Protein AF-A0A4W5NPI2-F1 (afdb_monomer_lite)

InterPro domains:
  IPR014729 Rossmann-like alpha/beta/alpha sandwich fold [G3DSA:3.40.50.620] (1-54)

pLDDT: mean 86.66, std 8.61, range [57.44, 96.56]

Radius of gyration: 21.9 Å; chains: 1; bounding box: 38×34×58 Å

Organism: NCBI:txid62062

Structure (mmCIF, N/CA/C/O backbone):
data_AF-A0A4W5NPI2-F1
#
_entry.id   AF-A0A4W5NPI2-F1
#
loop_
_atom_site.group_PDB
_atom_site.id
_atom_site.type_symbol
_atom_site.label_atom_id
_atom_site.label_alt_id
_atom_site.label_comp_id
_atom_site.label_asym_id
_atom_site.label_entity_id
_atom_site.label_seq_id
_atom_site.pdbx_PDB_ins_code
_atom_site.Cartn_x
_atom_site.Cartn_y
_atom_site.Cartn_z
_atom_site.occupancy
_atom_site.B_iso_or_equiv
_atom_site.auth_seq_id
_atom_site.auth_comp_id
_atom_site.auth_asym_id
_atom_site.auth_atom_id
_atom_site.pdbx_PDB_model_num
ATOM 1 N N . MET A 1 1 ? -7.576 -14.538 -6.966 1.00 64.25 1 MET A N 1
ATOM 2 C CA . MET A 1 1 ? -8.027 -15.141 -5.690 1.00 64.25 1 MET A CA 1
ATOM 3 C C . MET A 1 1 ? -8.979 -16.271 -6.026 1.00 64.25 1 MET A C 1
ATOM 5 O O . MET A 1 1 ? -9.868 -16.048 -6.837 1.00 64.25 1 MET A O 1
ATOM 9 N N . SER A 1 2 ? -8.765 -17.472 -5.491 1.00 91.50 2 SER A N 1
ATOM 10 C CA . SER A 1 2 ? -9.684 -18.595 -5.710 1.00 91.50 2 SER A CA 1
ATOM 11 C C . SER A 1 2 ? -10.969 -18.419 -4.893 1.00 91.50 2 SER A C 1
ATOM 13 O O . SER A 1 2 ? -10.975 -17.705 -3.887 1.00 91.50 2 SER A O 1
ATOM 15 N N . GLN A 1 3 ? -12.050 -19.091 -5.304 1.00 94.44 3 GLN A N 1
ATOM 16 C CA . GLN A 1 3 ? -13.292 -19.150 -4.520 1.00 94.44 3 GLN A CA 1
ATOM 17 C C . GLN A 1 3 ? -13.054 -19.705 -3.111 1.00 94.44 3 GLN A C 1
ATOM 19 O O . GLN A 1 3 ? -13.629 -19.206 -2.145 1.00 94.44 3 GLN A O 1
ATOM 24 N N . ASP A 1 4 ? -12.127 -20.655 -2.980 1.00 95.50 4 ASP A N 1
ATOM 25 C CA . ASP A 1 4 ? -11.748 -21.206 -1.682 1.00 95.50 4 ASP A CA 1
ATOM 26 C C . ASP A 1 4 ? -11.132 -20.165 -0.745 1.00 95.50 4 ASP A C 1
ATOM 28 O O . ASP A 1 4 ? -11.420 -20.163 0.445 1.00 95.50 4 ASP A O 1
ATOM 32 N N . ALA A 1 5 ? -10.329 -19.233 -1.263 1.00 93.56 5 ALA A N 1
ATOM 33 C CA . ALA A 1 5 ? -9.768 -18.163 -0.442 1.00 93.56 5 ALA A CA 1
ATOM 34 C C . ALA A 1 5 ? -10.843 -17.144 -0.021 1.00 93.56 5 ALA A C 1
ATOM 36 O O . ALA A 1 5 ?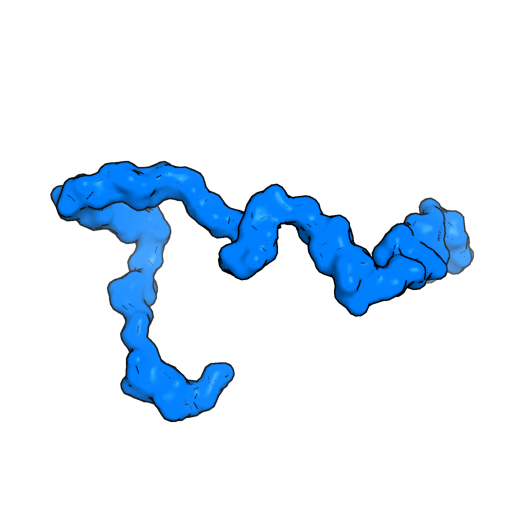 -10.886 -16.709 1.131 1.00 93.56 5 ALA A O 1
ATOM 37 N N . LEU A 1 6 ? -11.739 -16.778 -0.943 1.00 93.56 6 LEU A N 1
ATOM 38 C CA . LEU A 1 6 ? -12.785 -15.785 -0.681 1.00 93.56 6 LEU A CA 1
ATOM 39 C C . LEU A 1 6 ? -13.797 -16.264 0.359 1.00 93.56 6 LEU A C 1
ATOM 41 O O . LEU A 1 6 ? -14.212 -15.471 1.199 1.00 93.56 6 LEU A O 1
ATOM 45 N N . ARG A 1 7 ? -14.145 -17.557 0.363 1.00 95.00 7 ARG A N 1
ATOM 46 C CA . ARG A 1 7 ? -15.112 -18.118 1.323 1.00 95.00 7 ARG A CA 1
ATOM 47 C C . ARG A 1 7 ? -14.675 -17.979 2.787 1.00 95.00 7 ARG A C 1
ATOM 49 O O . ARG A 1 7 ? -15.504 -18.077 3.684 1.00 95.00 7 ARG A O 1
ATOM 56 N N . HIS A 1 8 ? -13.377 -17.786 3.013 1.00 94.94 8 HIS A N 1
ATOM 57 C CA . HIS A 1 8 ? -12.764 -17.644 4.330 1.00 94.94 8 HIS A CA 1
ATOM 58 C C . HIS A 1 8 ? -12.262 -16.219 4.602 1.00 94.94 8 HIS A C 1
ATOM 60 O O . HIS A 1 8 ? -11.554 -15.996 5.581 1.00 94.94 8 HIS A O 1
ATOM 66 N N . THR A 1 9 ? -12.619 -15.247 3.759 1.00 95.38 9 THR A N 1
ATOM 67 C CA . THR A 1 9 ? -12.179 -13.854 3.890 1.00 95.38 9 THR A CA 1
ATOM 68 C C . THR A 1 9 ? -13.349 -12.956 4.286 1.00 95.38 9 THR A C 1
ATOM 70 O O . THR A 1 9 ? -14.414 -13.006 3.676 1.00 95.38 9 THR A O 1
ATOM 73 N N . VAL A 1 10 ? -13.140 -12.092 5.284 1.00 95.56 10 VAL A N 1
ATOM 74 C CA . VAL A 1 10 ? -14.110 -11.071 5.708 1.00 95.56 10 VAL A CA 1
ATOM 75 C C . VAL A 1 10 ? -13.508 -9.687 5.492 1.00 95.56 10 VAL A C 1
ATOM 77 O O . VAL A 1 10 ? -12.354 -9.448 5.843 1.00 95.56 10 VAL A O 1
ATOM 80 N N . PHE A 1 11 ? -14.302 -8.762 4.950 1.00 95.25 11 PHE A N 1
ATOM 81 C CA . PHE A 1 11 ? -13.923 -7.361 4.749 1.00 95.25 11 PHE A CA 1
ATOM 82 C C . PHE A 1 11 ? -14.707 -6.457 5.715 1.00 95.25 11 PHE A C 1
ATOM 84 O O . PHE A 1 11 ? -15.662 -5.806 5.303 1.00 95.25 11 PHE A O 1
ATOM 91 N N . PRO A 1 12 ? -14.337 -6.391 7.008 1.00 94.31 12 PRO A N 1
ATOM 92 C CA . PRO A 1 12 ? -15.144 -5.727 8.040 1.00 94.31 12 PRO A CA 1
ATOM 93 C C . PRO A 1 12 ? -15.254 -4.207 7.861 1.00 94.31 12 PRO A C 1
ATOM 95 O O . PRO A 1 12 ? -16.121 -3.573 8.450 1.00 94.31 12 PRO A O 1
ATOM 98 N N . LEU A 1 13 ? -14.372 -3.619 7.051 1.00 94.50 13 LEU A N 1
ATOM 99 C CA . LEU A 1 13 ? -14.357 -2.188 6.749 1.00 94.50 13 LEU A CA 1
ATOM 100 C C . LEU A 1 13 ? -15.042 -1.857 5.414 1.00 94.50 13 LEU A C 1
ATOM 102 O O . LEU A 1 13 ? -14.990 -0.711 4.968 1.00 94.50 13 LEU A O 1
ATOM 106 N N . SER A 1 14 ? -15.655 -2.840 4.743 1.00 93.88 14 SER A N 1
ATOM 107 C CA . SER A 1 14 ? -16.325 -2.619 3.460 1.00 93.88 14 SER A CA 1
ATOM 108 C C . SER A 1 14 ? -17.434 -1.573 3.589 1.00 93.88 14 SER A C 1
ATOM 110 O O . SER A 1 14 ? -18.247 -1.649 4.507 1.00 93.88 14 SER A O 1
ATOM 112 N N . GLY A 1 15 ? -17.488 -0.619 2.658 1.00 95.44 15 GLY A N 1
ATOM 113 C CA . GLY A 1 15 ? -18.510 0.435 2.645 1.00 95.44 15 GLY A CA 1
ATOM 114 C C . GLY A 1 15 ? -18.266 1.587 3.625 1.00 95.44 15 GLY A C 1
ATOM 115 O O . GLY A 1 15 ? -19.023 2.554 3.613 1.00 95.44 15 GLY A O 1
ATOM 116 N N . LEU A 1 16 ? -17.208 1.532 4.438 1.00 96.56 16 LEU A N 1
ATOM 117 C CA . LEU A 1 16 ? -16.818 2.636 5.309 1.00 96.56 16 LEU A CA 1
ATOM 118 C C . LEU A 1 16 ? -15.800 3.538 4.616 1.00 96.56 16 LEU A C 1
ATOM 120 O O . LEU A 1 16 ? -14.896 3.075 3.918 1.00 96.56 16 LEU A O 1
ATOM 124 N N . THR A 1 17 ? -15.910 4.844 4.849 1.00 96.25 17 THR A N 1
ATOM 125 C CA . THR A 1 17 ? -14.866 5.777 4.430 1.00 96.25 17 THR A CA 1
ATOM 126 C C . THR A 1 17 ? -13.694 5.714 5.394 1.00 96.25 17 THR A C 1
ATOM 128 O O . THR A 1 17 ? -13.834 5.454 6.590 1.00 96.25 17 THR A O 1
ATOM 131 N N . LYS A 1 18 ? -12.511 6.019 4.875 1.00 91.44 18 LYS A N 1
ATOM 132 C CA . LYS A 1 18 ? -11.276 6.072 5.653 1.00 91.44 18 LYS A CA 1
ATOM 133 C C . LYS A 1 18 ? -11.358 7.016 6.855 1.00 91.44 18 LYS A C 1
ATOM 135 O O . LYS A 1 18 ? -10.874 6.677 7.932 1.00 91.44 18 LYS A O 1
ATOM 140 N N . ASP A 1 19 ? -11.995 8.169 6.682 1.00 93.00 19 ASP A N 1
ATOM 141 C CA . ASP A 1 19 ? -12.173 9.144 7.761 1.00 93.00 19 ASP A CA 1
ATOM 142 C C . ASP A 1 19 ? -13.101 8.610 8.850 1.00 93.00 19 ASP A C 1
ATOM 144 O O . ASP A 1 19 ? -12.808 8.747 10.038 1.00 93.00 19 ASP A O 1
ATOM 148 N N . TYR A 1 20 ? -14.178 7.923 8.456 1.00 94.44 20 TYR A N 1
ATOM 149 C CA . TYR A 1 20 ? -15.076 7.278 9.405 1.00 94.44 20 TYR A CA 1
ATOM 150 C C . TYR A 1 20 ? -14.368 6.164 10.187 1.00 94.44 20 TYR A C 1
ATOM 152 O O . TYR A 1 20 ? -14.491 6.103 11.408 1.00 94.44 20 TYR A O 1
ATOM 160 N N . VAL A 1 21 ? -13.544 5.349 9.518 1.00 93.75 21 VAL A N 1
ATOM 161 C CA . VAL A 1 21 ? -12.725 4.311 10.170 1.00 93.75 21 VAL A CA 1
ATOM 162 C C . VAL A 1 21 ? -11.745 4.917 11.183 1.00 93.75 21 VAL A C 1
ATOM 164 O O . VAL A 1 21 ? -11.591 4.397 12.288 1.00 93.75 21 VAL A O 1
ATOM 167 N N . LYS A 1 22 ? -11.106 6.047 10.861 1.00 92.06 22 LYS A N 1
ATOM 168 C CA . LYS A 1 22 ? -10.224 6.748 11.810 1.00 92.06 22 LYS A CA 1
ATOM 169 C C . LYS A 1 22 ? -10.985 7.308 13.009 1.00 92.06 22 LYS A C 1
ATOM 171 O O . LYS A 1 22 ? -10.471 7.242 14.124 1.00 92.06 22 LYS A O 1
ATOM 176 N N . LYS A 1 23 ? -12.197 7.828 12.793 1.00 92.81 23 LYS A N 1
ATOM 177 C CA . LYS A 1 23 ? -13.063 8.337 13.863 1.00 92.81 23 LYS A CA 1
ATOM 178 C C . LYS A 1 23 ? -13.412 7.236 14.869 1.00 92.81 23 LYS A C 1
ATOM 180 O O . LYS A 1 23 ? -13.116 7.400 16.048 1.00 92.81 23 LYS A O 1
ATOM 185 N N . ILE A 1 24 ? -13.951 6.103 14.406 1.00 93.94 24 ILE A N 1
ATOM 186 C CA . ILE A 1 24 ? -14.319 4.981 15.293 1.00 93.94 24 ILE A CA 1
ATOM 187 C C . ILE A 1 24 ? -13.095 4.394 16.011 1.00 93.94 24 ILE A C 1
ATOM 189 O O . ILE A 1 24 ? -13.181 3.997 17.169 1.00 93.94 24 ILE A O 1
ATOM 193 N N . ALA A 1 25 ? -11.928 4.385 15.357 1.00 93.25 25 ALA A N 1
ATOM 194 C CA . ALA A 1 25 ? -10.692 3.919 15.972 1.00 93.25 25 ALA A CA 1
ATOM 195 C C . ALA A 1 25 ? -10.212 4.865 17.087 1.00 93.25 25 ALA A C 1
ATOM 197 O O . ALA A 1 25 ? -9.776 4.402 18.139 1.00 93.25 25 ALA A O 1
ATOM 198 N N . ALA A 1 26 ? -10.322 6.181 16.886 1.00 91.44 26 ALA A N 1
ATOM 199 C CA . ALA A 1 26 ? -9.993 7.172 17.906 1.00 91.44 26 ALA A CA 1
ATOM 200 C C . ALA A 1 26 ? -10.948 7.097 19.110 1.00 91.44 26 ALA A C 1
ATOM 202 O O . ALA A 1 26 ? -10.478 7.121 20.247 1.00 91.44 26 ALA A O 1
ATOM 203 N N . GLU A 1 27 ? -12.255 6.946 18.868 1.00 93.00 27 GLU A N 1
ATOM 204 C CA . GLU A 1 27 ? -13.280 6.759 19.911 1.00 93.00 27 GLU A CA 1
ATOM 205 C C . GLU A 1 27 ? -13.031 5.489 20.742 1.00 93.00 27 GLU A C 1
ATOM 207 O O . GLU A 1 27 ? -13.212 5.500 21.956 1.00 93.00 27 GLU A O 1
ATOM 212 N N . ALA A 1 28 ? -12.533 4.420 20.114 1.00 93.69 28 ALA A N 1
ATOM 213 C CA . ALA A 1 28 ? -12.145 3.176 20.781 1.00 93.69 28 ALA A CA 1
ATOM 214 C C . ALA A 1 28 ? -10.759 3.224 21.467 1.00 93.69 28 ALA A C 1
ATOM 216 O O . ALA A 1 28 ? -10.290 2.210 21.982 1.00 93.69 28 ALA A O 1
ATOM 217 N N . GLY A 1 29 ? -10.079 4.377 21.474 1.00 93.19 29 GLY A N 1
ATOM 218 C CA . GLY A 1 29 ? -8.781 4.556 22.136 1.00 93.19 29 GLY A CA 1
ATOM 219 C C . GLY A 1 29 ? -7.557 4.152 21.303 1.00 93.19 29 GLY A C 1
ATOM 220 O O . GLY A 1 29 ? -6.429 4.199 21.799 1.00 93.19 29 GLY A O 1
ATOM 221 N N . PHE A 1 30 ? -7.714 3.819 20.019 1.00 90.75 30 PHE A N 1
ATOM 222 C CA . PHE A 1 30 ? -6.603 3.471 19.128 1.00 90.75 30 PHE A CA 1
ATOM 223 C C . PHE A 1 30 ? -5.918 4.714 18.531 1.00 90.75 30 PHE A C 1
ATOM 225 O O . PHE A 1 30 ? -5.806 4.876 17.323 1.00 90.75 30 PHE A O 1
ATOM 232 N N . GLN A 1 31 ? -5.388 5.623 19.345 1.00 79.50 31 GLN A N 1
ATOM 233 C CA . GLN A 1 31 ? -4.810 6.878 18.824 1.00 79.50 31 GLN A 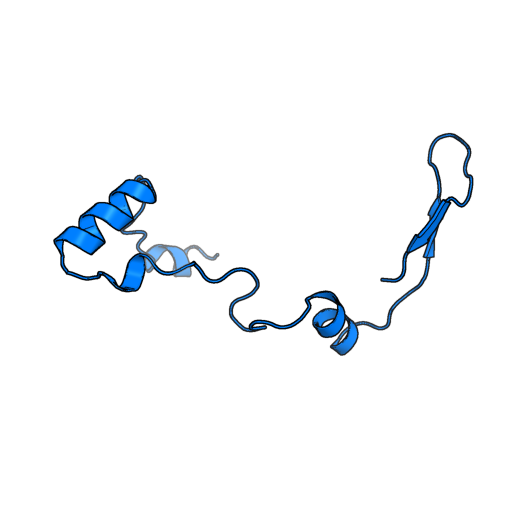CA 1
ATOM 234 C C . GLN A 1 31 ? -3.618 6.684 17.860 1.00 79.50 31 GLN A C 1
ATOM 236 O O . GLN A 1 31 ? -3.326 7.543 17.028 1.00 79.50 31 GLN A O 1
ATOM 241 N N . HIS A 1 32 ? -2.946 5.530 17.912 1.00 78.88 32 HIS A N 1
ATOM 242 C CA . HIS A 1 32 ? -1.827 5.208 17.028 1.00 78.88 32 HIS A CA 1
ATOM 243 C C . HIS A 1 32 ? -2.228 4.994 15.555 1.00 78.88 32 HIS A C 1
ATOM 245 O O . HIS A 1 32 ? -1.344 5.070 14.700 1.00 78.88 32 HIS A O 1
ATOM 251 N N . VAL A 1 33 ? -3.512 4.767 15.231 1.00 75.62 33 VAL A N 1
ATOM 252 C CA . VAL A 1 33 ? -3.970 4.598 13.831 1.00 75.62 33 VAL A CA 1
ATOM 253 C C . VAL A 1 33 ? -4.032 5.920 13.057 1.00 75.62 33 VAL A C 1
ATOM 255 O O . VAL A 1 33 ? -4.235 5.925 11.847 1.00 75.62 33 VAL A O 1
ATOM 258 N N . LEU A 1 34 ? -3.795 7.051 13.728 1.00 73.06 34 LEU A N 1
ATOM 259 C CA . LEU A 1 34 ? -3.639 8.359 13.087 1.00 73.06 34 LEU A CA 1
ATOM 260 C C . LEU A 1 34 ? -2.251 8.552 12.448 1.00 73.06 34 LEU A C 1
ATOM 262 O O . LEU A 1 34 ? -2.020 9.555 11.771 1.00 73.06 34 LEU A O 1
ATOM 266 N N . LYS A 1 35 ? -1.319 7.609 12.650 1.00 79.19 35 LYS A N 1
ATOM 267 C CA . LYS A 1 3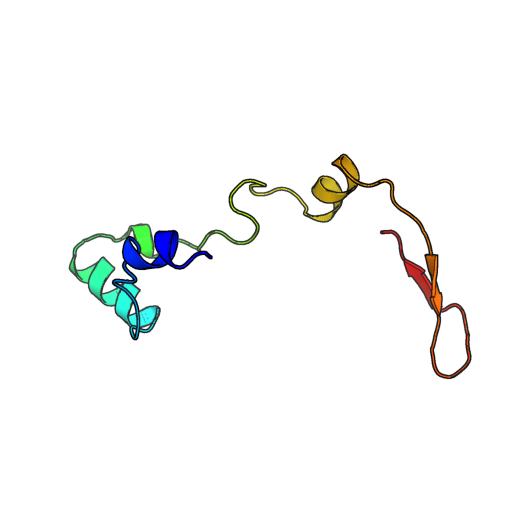5 ? 0.012 7.644 12.032 1.00 79.19 35 LYS A CA 1
ATOM 268 C C . LYS A 1 35 ? -0.078 7.546 10.505 1.00 79.19 35 LYS A C 1
ATOM 270 O O . LYS A 1 35 ? -1.024 6.996 9.945 1.00 79.19 35 LYS A O 1
ATOM 275 N N .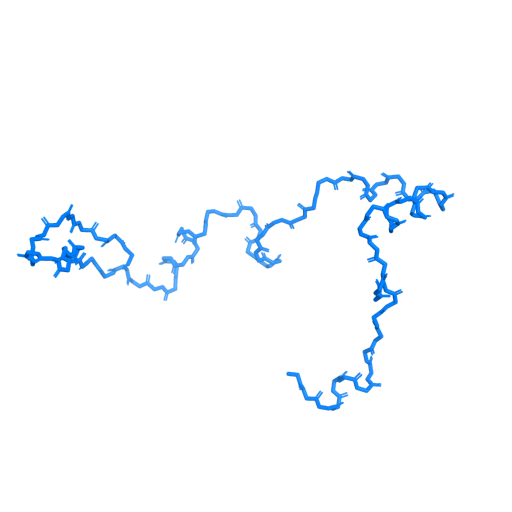 LYS A 1 36 ? 0.949 8.078 9.833 1.00 79.94 36 LYS A N 1
ATOM 276 C CA . LYS A 1 36 ? 1.102 7.979 8.377 1.00 79.94 36 LYS A CA 1
ATOM 277 C C . LYS A 1 36 ? 1.119 6.508 7.958 1.00 79.94 36 LYS A C 1
ATOM 279 O O . LYS A 1 36 ? 1.821 5.701 8.563 1.00 79.94 36 LYS A O 1
ATOM 284 N N . GLU A 1 37 ? 0.352 6.188 6.926 1.00 79.06 37 GLU A N 1
ATOM 285 C CA . GLU A 1 37 ? 0.246 4.831 6.402 1.00 79.06 37 GLU A CA 1
ATOM 286 C C . GLU A 1 37 ? 1.530 4.381 5.714 1.00 79.06 37 GLU A C 1
ATOM 288 O O . GLU A 1 37 ? 2.300 5.193 5.186 1.00 79.06 37 GLU A O 1
ATOM 293 N N . SER A 1 38 ? 1.737 3.067 5.708 1.00 80.00 38 SER A N 1
ATOM 294 C CA . SER A 1 38 ? 2.770 2.445 4.891 1.00 80.00 38 SER A CA 1
ATOM 295 C C . SER A 1 38 ? 2.464 2.685 3.413 1.00 80.00 38 SER A C 1
ATOM 297 O O . SER A 1 38 ? 1.352 2.443 2.954 1.00 80.00 38 SER A O 1
ATOM 299 N N . MET A 1 39 ? 3.468 3.154 2.678 1.00 79.94 39 MET A N 1
ATOM 300 C CA . MET A 1 39 ? 3.430 3.331 1.227 1.00 79.94 39 MET A CA 1
ATOM 301 C C . MET A 1 39 ? 4.448 2.373 0.600 1.00 79.94 39 MET A C 1
ATOM 303 O O . MET A 1 39 ? 5.523 2.179 1.171 1.00 79.94 39 MET A O 1
ATOM 307 N N . GLY A 1 40 ? 4.129 1.808 -0.566 1.00 76.38 40 GLY A N 1
ATOM 308 C CA . GLY A 1 40 ? 4.975 0.832 -1.265 1.00 76.38 40 GLY A CA 1
ATOM 309 C C . GLY A 1 40 ? 4.636 -0.627 -0.938 1.00 76.38 40 GLY A C 1
ATOM 310 O O . GLY A 1 40 ? 3.617 -0.924 -0.316 1.00 76.38 40 GLY A O 1
ATOM 311 N N . PHE A 1 41 ? 5.482 -1.557 -1.384 1.00 79.19 41 PHE A N 1
ATOM 312 C CA . PHE A 1 41 ? 5.282 -2.991 -1.162 1.00 79.19 41 PHE A CA 1
ATOM 313 C C . PHE A 1 41 ? 5.650 -3.389 0.273 1.00 79.19 41 PHE A C 1
ATOM 315 O O . PHE A 1 41 ? 6.758 -3.104 0.734 1.00 79.19 41 PHE A O 1
ATOM 322 N N . CYS A 1 42 ? 4.756 -4.115 0.956 1.00 76.12 42 CYS A N 1
ATOM 323 C CA . CYS A 1 42 ? 4.911 -4.501 2.368 1.00 76.12 42 CYS A CA 1
ATOM 324 C C . CYS A 1 42 ? 6.274 -5.123 2.719 1.00 76.12 42 CYS A C 1
ATOM 326 O O . CYS A 1 42 ? 6.795 -4.853 3.796 1.00 76.12 42 CYS A O 1
ATOM 328 N N . PHE A 1 43 ? 6.855 -5.929 1.828 1.00 73.62 43 PHE A N 1
ATOM 329 C CA . PHE A 1 43 ? 8.082 -6.690 2.106 1.00 73.62 43 PHE A CA 1
ATOM 330 C C . PHE A 1 43 ? 9.372 -6.002 1.648 1.00 73.62 43 PHE A C 1
ATOM 332 O O . PHE A 1 43 ? 10.466 -6.427 2.010 1.00 73.62 43 PHE A O 1
ATOM 339 N N . ILE A 1 44 ? 9.267 -4.927 0.866 1.00 74.62 44 ILE A N 1
ATOM 340 C CA . ILE A 1 44 ? 10.441 -4.206 0.360 1.00 74.62 44 ILE A CA 1
ATOM 341 C C . ILE A 1 44 ? 10.931 -3.193 1.403 1.00 74.62 44 ILE A C 1
ATOM 343 O O . ILE A 1 44 ? 12.129 -2.933 1.494 1.00 74.62 44 ILE A O 1
ATOM 347 N N . GLY A 1 45 ? 10.044 -2.677 2.257 1.00 71.75 45 GLY A N 1
ATOM 348 C CA . GLY A 1 45 ? 10.391 -1.655 3.247 1.00 71.75 45 GLY A CA 1
ATOM 349 C C . GLY A 1 45 ? 10.649 -0.284 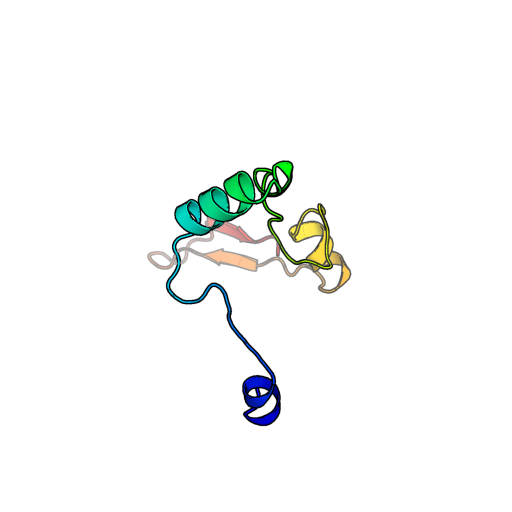2.607 1.00 71.75 45 GLY A C 1
ATOM 350 O O . GLY A 1 45 ? 10.205 -0.012 1.495 1.00 71.75 45 GLY A O 1
ATOM 351 N N . LYS A 1 46 ? 11.366 0.606 3.310 1.00 68.94 46 LYS A N 1
ATOM 352 C CA . LYS A 1 46 ? 11.673 1.983 2.856 1.00 68.94 46 LYS A CA 1
ATOM 353 C C . LYS A 1 46 ? 12.892 2.045 1.918 1.00 68.94 46 LYS A C 1
ATOM 355 O O . LYS A 1 46 ? 13.779 2.872 2.118 1.00 68.94 46 LYS A O 1
ATOM 360 N N . ARG A 1 47 ? 12.977 1.139 0.946 1.00 74.12 47 ARG A N 1
ATOM 361 C CA . ARG A 1 47 ? 14.043 1.136 -0.069 1.00 74.12 47 ARG A CA 1
ATOM 362 C C . ARG A 1 47 ? 13.605 1.943 -1.289 1.00 74.12 47 ARG A C 1
ATOM 364 O O . ARG A 1 47 ? 12.405 2.079 -1.531 1.00 74.12 47 ARG A O 1
ATOM 371 N N . LYS A 1 48 ? 14.559 2.486 -2.050 1.00 79.88 48 LYS A N 1
ATOM 372 C CA . LYS A 1 48 ? 14.244 3.042 -3.370 1.00 79.88 48 LYS A CA 1
ATOM 373 C C . LYS A 1 48 ? 13.806 1.895 -4.272 1.00 79.88 48 LYS A C 1
ATOM 375 O O . LYS A 1 48 ? 14.432 0.841 -4.286 1.00 79.88 48 LYS A O 1
ATOM 380 N N . PHE A 1 49 ? 12.694 2.098 -4.968 1.00 82.31 49 PHE A N 1
ATOM 381 C CA . PHE A 1 49 ? 12.103 1.062 -5.807 1.00 82.31 49 PHE A CA 1
ATOM 382 C C . PHE A 1 49 ? 13.030 0.670 -6.966 1.00 82.31 49 PHE A C 1
ATOM 384 O O . PHE A 1 49 ? 13.179 -0.516 -7.228 1.00 82.31 49 PHE A O 1
ATOM 391 N N . GLU A 1 50 ? 13.697 1.651 -7.581 1.00 81.94 50 GLU A N 1
ATOM 392 C CA . GLU A 1 50 ? 14.690 1.451 -8.648 1.00 81.94 50 GLU A CA 1
ATOM 393 C C . GLU A 1 50 ? 15.800 0.488 -8.205 1.00 81.94 50 GLU A C 1
ATOM 395 O O . GLU A 1 50 ? 15.969 -0.571 -8.804 1.00 81.94 50 GLU A O 1
ATOM 400 N N . ASP A 1 51 ? 16.469 0.791 -7.087 1.00 83.81 51 ASP A N 1
ATOM 401 C CA . ASP A 1 51 ? 17.536 -0.053 -6.533 1.00 83.81 51 ASP A CA 1
ATOM 402 C C . ASP A 1 51 ? 17.052 -1.488 -6.264 1.00 83.81 51 ASP A C 1
ATOM 404 O O . ASP A 1 51 ? 17.766 -2.445 -6.544 1.00 83.81 51 ASP A O 1
ATOM 408 N N . PHE A 1 52 ? 15.820 -1.651 -5.760 1.00 85.12 52 PHE A N 1
ATOM 409 C CA . PHE A 1 52 ? 15.243 -2.975 -5.520 1.00 85.12 52 PHE A CA 1
ATOM 410 C C . PHE A 1 52 ? 15.043 -3.770 -6.815 1.00 85.12 52 PHE A C 1
ATOM 412 O O . PHE A 1 52 ? 15.296 -4.968 -6.828 1.00 85.12 52 PHE A O 1
ATOM 419 N N . ILE A 1 53 ? 14.569 -3.143 -7.892 1.00 86.12 53 ILE A N 1
ATOM 420 C CA . ILE A 1 53 ? 14.332 -3.842 -9.161 1.00 86.12 53 ILE A CA 1
ATOM 421 C C . ILE A 1 53 ? 15.654 -4.272 -9.806 1.00 86.12 53 ILE A C 1
ATOM 423 O O . ILE A 1 53 ? 15.742 -5.394 -10.309 1.00 86.12 53 ILE A O 1
ATOM 427 N N . LEU A 1 54 ? 16.691 -3.436 -9.711 1.00 86.69 54 LEU A N 1
ATOM 428 C CA . LEU A 1 54 ? 18.026 -3.727 -10.242 1.00 86.69 54 LEU A CA 1
ATOM 429 C C . LEU A 1 54 ? 18.722 -4.913 -9.544 1.00 86.69 54 LEU A C 1
ATOM 431 O O . LEU A 1 54 ? 19.633 -5.505 -10.116 1.00 86.69 54 LEU A O 1
ATOM 435 N N . GLU A 1 55 ? 18.288 -5.313 -8.340 1.00 86.94 55 GLU A N 1
ATOM 436 C CA . GLU A 1 55 ? 18.752 -6.552 -7.685 1.00 86.94 55 GLU A CA 1
ATOM 437 C C . GLU A 1 55 ? 18.282 -7.827 -8.423 1.00 86.94 55 GLU A C 1
ATOM 439 O O . GLU A 1 55 ? 18.890 -8.885 -8.260 1.00 86.94 55 GLU A O 1
ATOM 444 N N . TYR A 1 56 ? 17.206 -7.751 -9.219 1.00 88.25 56 TYR A N 1
ATOM 445 C CA . TYR A 1 56 ? 16.581 -8.909 -9.881 1.00 88.25 56 TYR A CA 1
ATOM 446 C C . TYR A 1 56 ? 16.603 -8.833 -11.410 1.00 88.25 56 TYR A C 1
ATOM 448 O O . TYR A 1 56 ? 16.442 -9.863 -12.067 1.00 88.25 56 TYR A O 1
ATOM 456 N N . LEU A 1 57 ? 16.761 -7.638 -11.980 1.00 88.81 57 LEU A N 1
ATOM 457 C CA . LEU A 1 57 ? 16.752 -7.397 -13.418 1.00 88.81 57 LEU A CA 1
ATOM 458 C C . LEU A 1 57 ? 17.971 -6.568 -13.816 1.00 88.81 57 LEU A C 1
ATOM 460 O O . LEU A 1 57 ? 18.249 -5.529 -13.225 1.00 88.81 57 LEU A O 1
ATOM 464 N N . GLU A 1 58 ? 18.678 -7.020 -14.849 1.00 85.88 58 GLU A N 1
ATOM 465 C CA . GLU A 1 58 ? 19.734 -6.220 -15.462 1.00 85.88 58 GLU A CA 1
ATOM 466 C C . GLU A 1 58 ? 19.112 -5.057 -16.246 1.00 85.88 58 GLU A C 1
ATOM 468 O O . GLU A 1 58 ? 18.217 -5.309 -17.065 1.00 85.88 58 GLU A O 1
ATOM 473 N N . PRO A 1 59 ? 19.584 -3.815 -16.039 1.00 84.19 59 PRO A N 1
ATOM 474 C CA . PRO A 1 59 ? 19.040 -2.664 -16.734 1.00 84.19 59 PRO A CA 1
ATOM 475 C C . PRO A 1 59 ? 19.327 -2.758 -18.230 1.00 84.19 59 PRO A C 1
ATOM 477 O O . PRO A 1 59 ? 20.451 -3.073 -18.644 1.00 84.19 59 PRO A O 1
ATOM 480 N N . LYS A 1 60 ? 18.317 -2.479 -19.055 1.00 83.44 60 LYS A N 1
ATOM 481 C CA . LYS A 1 60 ? 18.436 -2.531 -20.518 1.00 83.44 60 LYS A CA 1
ATOM 482 C C . LYS A 1 60 ? 18.168 -1.160 -21.111 1.00 83.44 60 LYS A C 1
ATOM 484 O O . LYS A 1 60 ? 17.040 -0.888 -21.517 1.00 83.44 60 LYS A O 1
ATOM 489 N N . PRO A 1 61 ? 19.209 -0.322 -21.235 1.00 84.00 61 PRO A N 1
ATOM 490 C CA . PRO A 1 61 ? 19.021 1.005 -21.775 1.00 84.00 61 PRO A CA 1
ATOM 491 C C . PRO A 1 61 ? 18.440 0.958 -23.190 1.00 84.00 61 PRO A C 1
ATOM 493 O O . PRO A 1 61 ? 18.955 0.270 -24.077 1.00 84.00 61 PRO A O 1
ATOM 496 N N . VAL A 1 62 ? 17.361 1.709 -23.399 1.00 87.62 62 VAL A N 1
ATOM 497 C CA . VAL A 1 62 ? 16.689 1.841 -24.695 1.00 87.62 62 VAL A CA 1
ATOM 498 C C . VAL A 1 62 ? 16.401 3.297 -25.010 1.00 87.62 62 VAL A C 1
ATOM 500 O O . VAL A 1 62 ? 16.164 4.119 -24.127 1.00 87.62 62 VAL A O 1
ATOM 503 N N . ASN A 1 63 ? 16.387 3.628 -26.298 1.00 92.81 63 ASN A N 1
ATOM 504 C CA . ASN A 1 63 ? 16.068 4.979 -26.735 1.00 92.81 63 ASN A CA 1
ATOM 505 C C . ASN A 1 63 ? 14.599 5.305 -26.440 1.00 92.81 63 ASN A C 1
ATOM 507 O O . ASN A 1 63 ? 13.693 4.581 -26.851 1.00 92.81 63 ASN A O 1
ATOM 511 N N . PHE A 1 64 ? 14.364 6.441 -25.790 1.00 90.31 64 PHE A N 1
ATOM 512 C CA . PHE A 1 64 ? 13.055 7.070 -25.734 1.00 90.31 64 PHE A CA 1
ATOM 513 C C . PHE A 1 64 ? 12.843 7.833 -27.045 1.00 90.31 64 PHE A C 1
ATOM 515 O O . PHE A 1 64 ? 13.587 8.768 -27.349 1.00 90.31 64 PHE A O 1
ATOM 522 N N . VAL A 1 65 ? 11.872 7.402 -27.850 1.00 93.12 65 VAL A N 1
ATOM 523 C CA . VAL A 1 65 ? 11.652 7.914 -29.211 1.00 93.12 65 VAL A CA 1
ATOM 524 C C . VAL A 1 65 ? 10.306 8.628 -29.292 1.00 93.12 65 VAL A C 1
ATOM 526 O O . VAL A 1 65 ? 9.290 8.114 -28.828 1.00 93.12 65 VAL A O 1
ATOM 529 N N . SER A 1 66 ? 10.303 9.818 -29.888 1.00 92.25 66 SER A N 1
ATOM 530 C CA . SER A 1 66 ? 9.089 10.574 -30.189 1.00 92.25 66 SER A CA 1
ATOM 531 C C . SER A 1 66 ? 8.257 9.861 -31.257 1.00 92.25 66 SER A C 1
ATOM 533 O O . SER A 1 66 ? 8.775 9.428 -32.286 1.00 92.25 66 SER A O 1
ATOM 535 N N . ILE A 1 67 ? 6.951 9.749 -31.013 1.00 93.44 67 ILE A N 1
ATOM 536 C CA . ILE A 1 67 ? 6.015 9.067 -31.918 1.00 93.44 67 ILE A CA 1
ATOM 537 C C . ILE A 1 67 ? 5.745 9.911 -33.175 1.00 93.44 67 ILE A C 1
ATOM 539 O O . ILE A 1 67 ? 5.468 9.354 -34.233 1.00 93.44 67 ILE A O 1
ATOM 543 N N . GLU A 1 68 ? 5.831 11.240 -33.074 1.00 94.12 68 GLU A N 1
ATOM 544 C CA . GLU A 1 68 ? 5.449 12.161 -34.155 1.00 94.12 68 GLU A CA 1
ATOM 545 C C . GLU A 1 68 ? 6.501 12.248 -35.267 1.00 94.12 68 GLU A C 1
ATOM 547 O O . GLU A 1 68 ? 6.157 12.318 -36.445 1.00 94.12 68 GLU A O 1
ATOM 552 N N . ASP A 1 69 ? 7.782 12.238 -34.901 1.00 93.38 69 ASP A N 1
ATOM 553 C CA . ASP A 1 69 ? 8.906 12.488 -35.812 1.00 93.38 69 ASP A CA 1
ATOM 554 C C . ASP A 1 69 ? 9.996 11.404 -35.754 1.00 93.38 69 ASP A C 1
ATOM 556 O O . ASP A 1 69 ? 10.992 11.484 -36.474 1.00 93.38 69 ASP A O 1
ATOM 560 N N . GLY A 1 70 ? 9.830 10.378 -34.911 1.00 90.00 70 GLY A N 1
ATOM 561 C CA . GLY A 1 70 ? 10.808 9.302 -34.747 1.00 90.00 70 GLY A CA 1
ATOM 562 C C . GLY A 1 70 ? 12.122 9.756 -34.107 1.00 90.00 70 GLY A C 1
ATOM 563 O O . GLY A 1 70 ? 13.114 9.024 -34.145 1.00 90.00 70 GLY A O 1
ATOM 564 N N . LYS A 1 71 ? 12.171 10.965 -33.536 1.00 93.00 71 LYS A N 1
ATOM 565 C CA . LYS A 1 71 ? 13.400 11.521 -32.977 1.00 93.00 71 LYS A CA 1
ATOM 566 C C . LYS A 1 71 ? 13.732 10.880 -31.632 1.00 93.00 71 LYS A C 1
ATOM 568 O O . LYS A 1 71 ? 12.863 10.716 -30.778 1.00 93.00 71 LYS A O 1
ATOM 573 N N . ILE A 1 72 ? 15.009 10.559 -31.421 1.00 92.69 72 ILE A N 1
ATOM 574 C CA . ILE A 1 72 ? 15.514 10.113 -30.117 1.00 92.69 72 ILE A CA 1
ATOM 575 C C . ILE A 1 72 ? 15.504 11.312 -29.162 1.00 92.69 72 ILE A C 1
ATOM 577 O O . ILE A 1 72 ? 16.185 12.313 -29.391 1.00 92.69 72 ILE A O 1
ATOM 581 N N . MET A 1 73 ? 14.715 11.197 -28.099 1.00 90.06 73 MET A N 1
ATOM 582 C CA . MET A 1 73 ? 14.491 12.224 -27.079 1.00 90.06 73 MET A CA 1
ATOM 583 C C . MET A 1 73 ? 15.302 11.970 -25.803 1.00 90.06 73 MET A C 1
ATOM 585 O O . MET A 1 73 ? 15.403 12.846 -24.947 1.00 90.06 73 MET A O 1
ATOM 589 N N . GLY A 1 74 ? 15.893 10.783 -25.674 1.00 88.50 74 GLY A N 1
ATOM 590 C CA . GLY A 1 74 ? 16.743 10.405 -24.555 1.00 88.50 74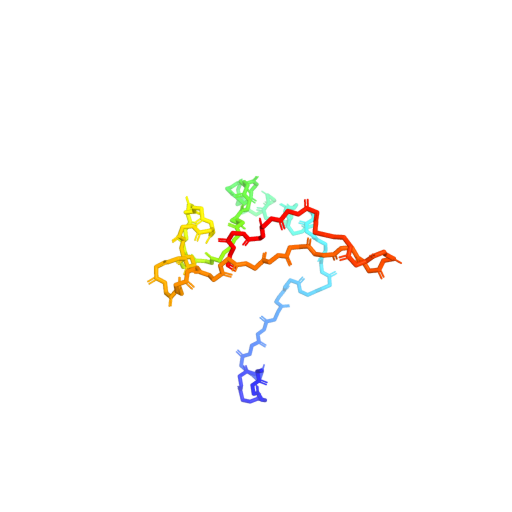 GLY A CA 1
ATOM 591 C C . GLY A 1 74 ? 16.942 8.897 -24.486 1.00 88.50 74 GLY A C 1
ATOM 592 O O . GLY A 1 74 ? 16.556 8.164 -25.395 1.00 88.50 74 GLY A O 1
ATOM 593 N N . GLU A 1 75 ? 17.517 8.445 -23.382 1.00 87.44 75 GLU A N 1
ATOM 594 C CA . GLU A 1 75 ? 17.739 7.036 -23.070 1.00 87.44 75 GLU A CA 1
ATOM 595 C C . GLU A 1 75 ? 16.978 6.713 -21.782 1.00 87.44 75 GLU A C 1
ATOM 597 O O . GLU A 1 75 ? 17.142 7.391 -20.762 1.00 87.44 75 GLU A O 1
ATOM 602 N N . HIS A 1 76 ? 16.098 5.719 -21.845 1.00 82.69 76 HIS A N 1
ATOM 603 C CA . HIS A 1 76 ? 15.460 5.152 -20.669 1.00 82.69 76 HIS A CA 1
ATOM 604 C C . HIS A 1 76 ? 16.477 4.252 -19.972 1.00 82.69 76 HIS A C 1
ATOM 606 O O . HIS A 1 76 ? 17.109 3.429 -20.630 1.00 82.69 76 HIS A O 1
ATOM 612 N N . LYS A 1 77 ? 16.675 4.456 -18.667 1.00 66.88 77 LYS A N 1
ATOM 613 C CA . LYS A 1 77 ? 17.731 3.792 -17.890 1.00 66.88 77 LYS A CA 1
ATOM 614 C C . LYS A 1 77 ? 17.286 2.498 -17.200 1.00 66.88 77 LYS A C 1
ATOM 616 O O . LYS A 1 77 ? 18.095 1.943 -16.458 1.00 66.88 77 LYS A O 1
ATOM 621 N N . ASP A 1 78 ? 16.070 2.023 -17.465 1.00 57.44 78 ASP A N 1
ATOM 622 C CA . ASP A 1 78 ? 15.506 0.833 -16.815 1.00 57.44 78 ASP A CA 1
ATOM 623 C C . ASP A 1 78 ? 15.595 -0.397 -17.728 1.00 57.44 78 ASP A C 1
ATOM 625 O O . ASP A 1 78 ? 15.137 -0.326 -18.891 1.00 57.44 78 ASP A O 1
#

Sequence (78 aa):
MSQDALRHTVFPLSGLTKDYVKKIAAEAGFQHVLKKESMGFCFIGKRKFEDFILEYLEPKPVNFVSIEDGKIMGEHKD

Secondary structure (DSSP, 8-state):
--HHHHTT---TTTT--HHHHHHHHHHTT-GGGGSPPP-S-TTT-SS-HHHHHHTTS----EEEE-TTT--EEEEE--

Foldseek 3Di:
DDPVVVVPDDDPCPPPDPVRVQVVCVVVVVPVVPDDDDDDDPPVPPDDPVVVVCVPDPWDWDFDADPPPRDGPDIDRD